Protein AF-A0A9Q3QAI9-F1 (afdb_monomer)

Foldseek 3Di:
DDCPPVVVVVVLVVVLVVVLCCCQVVDDVPQDPPRHSNPSVVCSVVSVLCQQQDQDPVPSDGVCCVPVVDRPDDPPDD

InterPro domains:
  IPR001584 Integrase, catalytic core [PS50994] (1-71)
  IPR012337 Ribonuclease H-like superfamily [SSF53098] (1-76)
  IPR036397 Ribonuclease H superfamily [G3DSA:3.30.420.10] (1-78)

Radius of gyration: 15.24 Å; Cα contacts (8 Å, |Δi|>4): 49; chains: 1; bounding box: 44×30×33 Å

Organism: NCBI:txid1389203

Sequence (78 a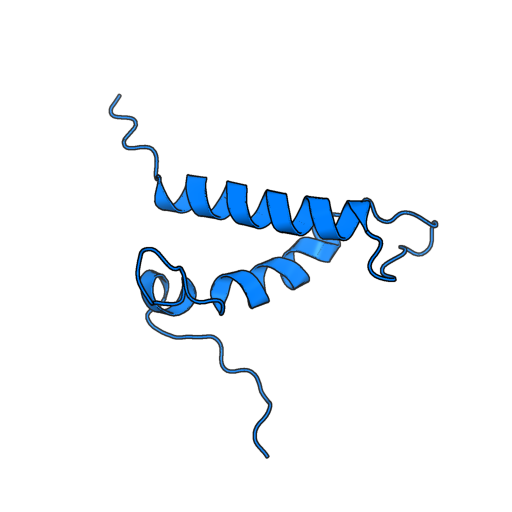a):
YHPQTDGLAERMIQTMEDILRRLCAYGMEYEDHEGNTHDWVTLLPAVQLPYNTSQHSATGKTPALVEKGCNPLFPVDT

pLDDT: mean 71.62, std 10.77, range [40.59, 86.62]

Nearest PDB structures (foldseek):
  7q5b-assembly1_B  TM=6.480E-01  e=2.933E-02  Saccharomyces cerevisiae S288C
  6rny-assembly1_O  TM=6.801E-01  e=1.514E-01  Human spumaretrovirus
  6rny-assembly1_P  TM=5.081E-01  e=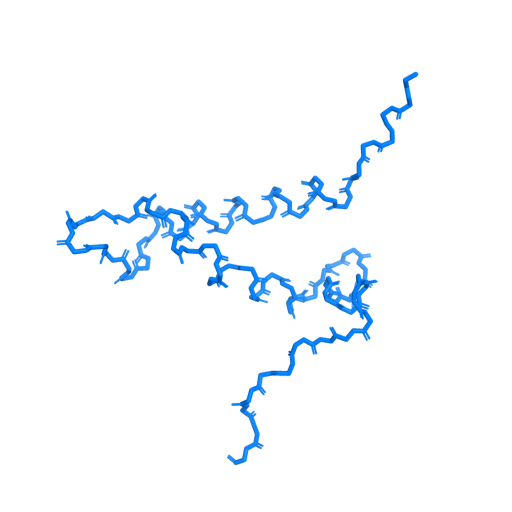1.436E+00  Human spumaretrovirus

Mean predicted aligned error: 10.52 Å

Structure (mmCIF, N/CA/C/O backbone):
data_AF-A0A9Q3QAI9-F1
#
_entry.id   AF-A0A9Q3QAI9-F1
#
loop_
_atom_site.group_PDB
_atom_site.id
_atom_site.type_symbol
_atom_site.label_atom_id
_atom_site.label_alt_id
_atom_site.label_comp_id
_atom_site.label_asym_id
_atom_site.label_entity_id
_atom_site.label_seq_id
_atom_site.pdbx_PDB_ins_code
_atom_site.Cartn_x
_atom_site.Cartn_y
_atom_site.Cartn_z
_atom_site.occupancy
_atom_site.B_iso_or_equiv
_atom_site.auth_seq_id
_atom_site.auth_comp_id
_atom_site.auth_asym_id
_atom_site.auth_atom_id
_atom_site.pdbx_PDB_model_num
ATOM 1 N N . TYR A 1 1 ? -25.670 8.478 -13.688 1.00 49.69 1 TYR A N 1
ATOM 2 C CA . TYR A 1 1 ? -24.237 8.171 -13.541 1.00 49.69 1 TYR A CA 1
ATOM 3 C C . TYR A 1 1 ? -23.853 8.639 -12.152 1.00 49.69 1 TYR A C 1
ATOM 5 O O . TYR A 1 1 ? -23.815 9.839 -11.922 1.00 49.69 1 TYR A O 1
ATOM 13 N N . HIS A 1 2 ? -23.766 7.720 -11.195 1.00 59.38 2 HIS A N 1
ATOM 14 C CA . HIS A 1 2 ? -23.403 8.028 -9.816 1.00 59.38 2 HIS A CA 1
ATOM 15 C C . HIS A 1 2 ? -21.964 7.537 -9.689 1.00 59.38 2 HIS A C 1
ATOM 17 O O . HIS A 1 2 ? -21.768 6.331 -9.533 1.00 59.38 2 HIS A O 1
ATOM 23 N N . PRO A 1 3 ? -20.953 8.400 -9.890 1.00 56.69 3 PRO A N 1
ATOM 24 C CA . PRO A 1 3 ? -19.586 8.031 -9.594 1.00 56.69 3 PRO A CA 1
ATOM 25 C C . PRO A 1 3 ? -19.489 8.030 -8.074 1.00 56.69 3 PRO A C 1
ATOM 27 O O . PRO A 1 3 ? -18.991 8.961 -7.453 1.00 56.69 3 PRO A O 1
ATOM 30 N N . GLN A 1 4 ? -20.041 6.993 -7.453 1.00 60.84 4 GLN A N 1
ATOM 31 C CA . GLN A 1 4 ? -19.564 6.594 -6.149 1.00 60.84 4 GLN A CA 1
ATOM 32 C C . GLN A 1 4 ? -18.211 5.959 -6.447 1.00 60.84 4 GLN A C 1
ATOM 34 O O . GLN A 1 4 ? -18.096 4.748 -6.614 1.00 60.84 4 GLN A O 1
ATOM 39 N N . THR A 1 5 ? -17.235 6.826 -6.722 1.00 59.97 5 THR A N 1
ATOM 40 C CA . THR A 1 5 ? -15.868 6.418 -6.970 1.00 59.97 5 THR A CA 1
ATOM 41 C C . THR A 1 5 ? -15.435 5.712 -5.706 1.00 59.97 5 THR A C 1
ATOM 43 O O . THR A 1 5 ? -15.676 6.198 -4.596 1.00 59.97 5 THR A O 1
ATOM 46 N N . ASP A 1 6 ? -14.943 4.496 -5.879 1.00 74.81 6 ASP A N 1
ATOM 47 C CA . ASP A 1 6 ? -14.538 3.652 -4.778 1.00 74.81 6 ASP A CA 1
ATOM 48 C C . ASP A 1 6 ? 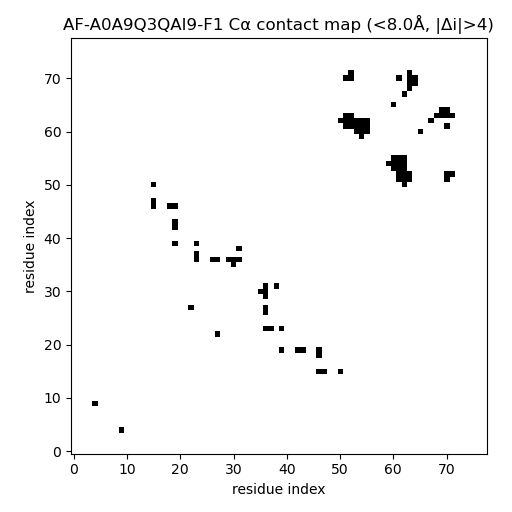-13.289 4.278 -4.140 1.00 74.81 6 ASP A C 1
ATOM 50 O O . ASP A 1 6 ? -12.154 3.986 -4.506 1.00 74.81 6 ASP A O 1
ATOM 54 N N . GLY A 1 7 ? -13.507 5.232 -3.230 1.00 76.62 7 GLY A N 1
ATOM 55 C CA . GLY A 1 7 ? -12.441 6.034 -2.627 1.00 76.62 7 GLY A CA 1
ATOM 56 C C . GLY A 1 7 ? -11.457 5.193 -1.815 1.00 76.62 7 GLY A C 1
ATOM 57 O O . GLY A 1 7 ? -10.326 5.615 -1.573 1.00 76.62 7 GLY A O 1
ATOM 58 N N . LEU A 1 8 ? -11.872 3.984 -1.425 1.00 74.56 8 LEU A N 1
ATOM 59 C CA . LEU A 1 8 ? -11.000 2.974 -0.839 1.00 74.56 8 LEU A CA 1
ATOM 60 C C . LEU A 1 8 ? -10.009 2.455 -1.884 1.00 74.56 8 LEU A C 1
ATOM 62 O O . LEU A 1 8 ? -8.802 2.547 -1.650 1.00 74.56 8 LEU A O 1
ATOM 66 N N . ALA A 1 9 ? -10.489 2.007 -3.047 1.00 78.12 9 ALA A N 1
ATOM 67 C CA . ALA A 1 9 ? -9.640 1.597 -4.159 1.00 78.12 9 ALA A CA 1
ATOM 68 C C . ALA A 1 9 ? -8.735 2.740 -4.644 1.00 78.12 9 ALA A C 1
ATOM 70 O O . ALA A 1 9 ? -7.540 2.532 -4.836 1.00 78.12 9 ALA A O 1
ATOM 71 N N . GLU A 1 10 ? -9.241 3.969 -4.766 1.00 83.75 10 GLU A N 1
ATOM 72 C CA . GLU A 1 10 ? -8.422 5.126 -5.166 1.00 83.75 10 GLU A CA 1
ATOM 73 C C . GLU A 1 10 ? -7.299 5.419 -4.167 1.00 83.75 10 GLU A C 1
ATOM 75 O O . GLU A 1 10 ? -6.175 5.760 -4.549 1.00 83.75 10 GLU A O 1
ATOM 80 N N . ARG A 1 11 ? -7.582 5.293 -2.865 1.00 83.31 11 ARG A N 1
ATOM 81 C CA . ARG A 1 11 ? -6.571 5.493 -1.824 1.00 83.31 11 ARG A CA 1
ATOM 82 C C . ARG A 1 11 ? -5.561 4.348 -1.798 1.00 83.31 11 ARG A C 1
ATOM 84 O O . ARG A 1 11 ? -4.378 4.592 -1.550 1.00 83.31 11 ARG A O 1
ATOM 91 N N . MET A 1 12 ? -6.014 3.126 -2.062 1.00 81.88 12 MET A N 1
ATOM 92 C CA . MET A 1 12 ? -5.166 1.947 -2.202 1.00 81.88 12 MET A CA 1
ATOM 93 C C . MET A 1 12 ? -4.192 2.098 -3.363 1.00 81.88 12 MET A C 1
ATOM 95 O O . MET A 1 12 ? -2.986 1.978 -3.151 1.00 81.88 12 MET A O 1
ATOM 99 N N . ILE A 1 13 ? -4.701 2.442 -4.545 1.00 84.44 13 ILE A N 1
ATOM 100 C CA . ILE A 1 13 ? -3.908 2.620 -5.763 1.00 84.44 13 ILE A CA 1
ATOM 101 C C . ILE A 1 13 ? -2.838 3.698 -5.546 1.00 84.44 13 ILE A C 1
ATOM 103 O O . ILE A 1 13 ? -1.656 3.405 -5.696 1.00 84.44 13 ILE A O 1
ATOM 107 N N . GLN A 1 14 ? -3.211 4.876 -5.030 1.00 86.62 14 GLN A N 1
ATOM 108 C CA . GLN A 1 14 ? -2.243 5.941 -4.726 1.00 86.62 14 GLN A CA 1
ATOM 109 C C . GLN A 1 14 ? -1.146 5.513 -3.739 1.00 86.62 14 GLN A C 1
ATOM 111 O O . GLN A 1 14 ? 0.005 5.923 -3.869 1.00 86.62 14 GLN A O 1
ATOM 116 N N . THR A 1 15 ? -1.487 4.706 -2.730 1.00 85.38 15 THR A N 1
ATOM 117 C CA . THR A 1 15 ? -0.499 4.246 -1.742 1.00 85.38 15 THR A CA 1
ATOM 118 C C . THR A 1 15 ? 0.460 3.227 -2.358 1.00 85.38 15 THR A C 1
ATOM 120 O O . THR A 1 15 ? 1.665 3.302 -2.131 1.00 85.38 15 THR A O 1
ATOM 123 N N . MET A 1 16 ? -0.058 2.290 -3.158 1.00 83.81 16 MET A N 1
ATOM 124 C CA . MET A 1 16 ? 0.765 1.317 -3.880 1.00 83.81 16 MET A CA 1
ATOM 125 C C . MET A 1 16 ? 1.689 2.000 -4.889 1.00 83.81 16 MET A C 1
ATOM 127 O O . MET A 1 16 ? 2.863 1.647 -4.963 1.00 83.81 16 MET A O 1
ATOM 131 N N . GLU A 1 17 ? 1.195 3.006 -5.612 1.00 86.25 17 GLU A N 1
ATOM 132 C CA . GLU A 1 17 ? 1.997 3.813 -6.534 1.00 86.25 17 GLU A CA 1
ATOM 133 C C . GLU A 1 17 ? 3.133 4.556 -5.821 1.00 86.25 17 GLU A C 1
ATOM 135 O O . GLU A 1 17 ? 4.256 4.559 -6.323 1.00 86.25 17 GLU A O 1
ATOM 140 N N . ASP A 1 18 ? 2.889 5.149 -4.645 1.00 86.50 18 ASP A N 1
ATOM 141 C CA . ASP A 1 18 ? 3.942 5.819 -3.863 1.00 86.50 18 ASP A CA 1
ATOM 142 C C . ASP A 1 18 ? 5.045 4.836 -3.442 1.00 86.50 18 ASP A C 1
ATOM 144 O O . ASP A 1 18 ? 6.233 5.134 -3.583 1.00 86.50 18 ASP A O 1
ATOM 148 N N . ILE A 1 19 ? 4.668 3.634 -2.991 1.00 83.06 19 ILE A N 1
ATOM 149 C CA . ILE A 1 19 ? 5.626 2.587 -2.617 1.00 83.06 19 ILE A CA 1
ATOM 150 C C . ILE A 1 19 ? 6.412 2.123 -3.850 1.00 83.06 19 ILE A C 1
ATOM 152 O O . ILE A 1 19 ? 7.640 2.107 -3.808 1.00 83.06 19 ILE A O 1
ATOM 156 N N . LEU A 1 20 ? 5.738 1.809 -4.961 1.00 82.25 20 LEU A N 1
ATOM 157 C CA . LEU A 1 20 ? 6.387 1.405 -6.214 1.00 82.25 20 LEU A CA 1
ATOM 158 C C . LEU A 1 20 ? 7.356 2.475 -6.718 1.00 82.25 20 LEU A C 1
ATOM 160 O O . LEU A 1 20 ? 8.473 2.155 -7.117 1.00 82.25 20 LEU A O 1
ATOM 164 N N . ARG A 1 21 ? 6.971 3.754 -6.647 1.00 83.88 21 ARG A N 1
ATOM 165 C CA . ARG A 1 21 ? 7.826 4.869 -7.059 1.00 83.88 21 ARG A CA 1
ATOM 166 C C . ARG A 1 21 ? 9.074 4.971 -6.196 1.00 83.88 21 ARG A C 1
ATOM 168 O O . ARG A 1 21 ? 10.146 5.218 -6.734 1.00 83.88 21 ARG A O 1
ATOM 175 N N . ARG A 1 22 ? 8.960 4.752 -4.883 1.00 80.19 22 ARG A N 1
ATOM 176 C CA . ARG A 1 22 ? 10.124 4.705 -3.986 1.00 80.19 22 ARG A CA 1
ATOM 177 C C . ARG A 1 22 ? 11.018 3.509 -4.286 1.00 80.19 22 ARG A C 1
ATOM 179 O O . ARG A 1 22 ? 12.224 3.687 -4.342 1.00 80.19 22 ARG A O 1
ATOM 186 N N . LEU A 1 23 ? 10.456 2.325 -4.513 1.00 75.88 23 LEU A N 1
ATOM 187 C CA . LEU A 1 23 ? 11.245 1.123 -4.812 1.00 75.88 23 LEU A CA 1
ATOM 188 C C . LEU A 1 23 ? 11.990 1.247 -6.146 1.00 75.88 23 LEU A C 1
ATOM 19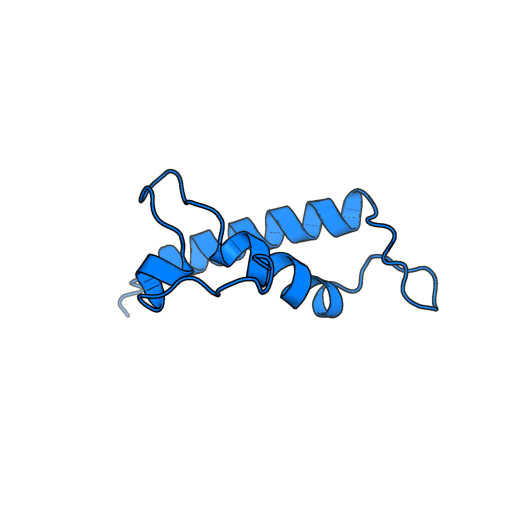0 O O . LEU A 1 23 ? 13.164 0.900 -6.225 1.00 75.88 23 LEU A O 1
ATOM 194 N N . CYS A 1 24 ? 11.324 1.806 -7.155 1.00 74.00 24 CYS A N 1
ATOM 195 C CA . CYS A 1 24 ? 11.884 2.063 -8.477 1.00 74.00 24 CYS A CA 1
ATOM 196 C C . CYS A 1 24 ? 12.934 3.193 -8.451 1.00 74.00 24 CYS A C 1
ATOM 198 O O . CYS A 1 24 ? 13.962 3.095 -9.111 1.00 74.00 24 CYS A O 1
ATOM 200 N N . ALA A 1 25 ? 12.721 4.252 -7.655 1.00 73.00 25 ALA A N 1
ATOM 201 C CA . ALA A 1 25 ? 13.640 5.393 -7.570 1.00 73.00 25 ALA A CA 1
ATOM 202 C C 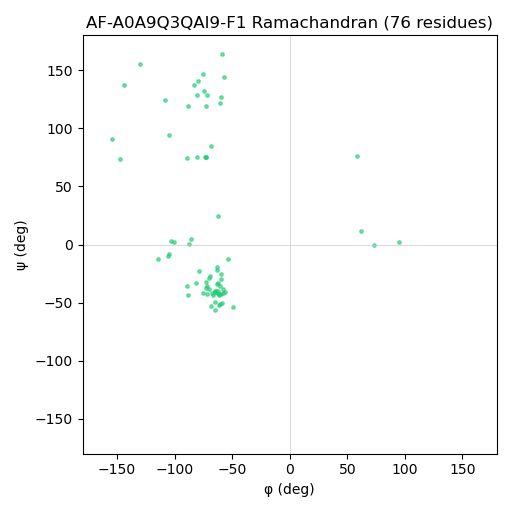. ALA A 1 25 ? 14.848 5.171 -6.645 1.00 73.00 25 ALA A C 1
ATOM 204 O O . ALA A 1 25 ? 15.909 5.736 -6.895 1.00 73.00 25 ALA A O 1
ATOM 205 N N . TYR A 1 26 ? 14.687 4.407 -5.562 1.00 64.19 26 TYR A N 1
ATOM 206 C CA . TYR A 1 26 ? 15.738 4.192 -4.561 1.00 64.19 26 TYR A CA 1
ATOM 207 C C . TYR A 1 26 ? 16.475 2.866 -4.715 1.00 64.19 26 TYR A C 1
ATOM 209 O O . TYR A 1 26 ? 17.370 2.608 -3.917 1.00 64.19 26 TYR A O 1
ATOM 217 N N . GLY A 1 27 ? 16.149 2.066 -5.736 1.00 59.44 27 GLY A N 1
ATOM 218 C CA . GLY A 1 27 ? 16.906 0.867 -6.066 1.00 59.44 27 GLY A CA 1
ATOM 219 C C . GLY A 1 27 ? 16.945 -0.111 -4.901 1.00 59.44 27 GLY A C 1
ATOM 220 O O . GLY A 1 27 ? 17.968 -0.265 -4.239 1.00 59.44 27 GLY A O 1
ATOM 221 N N . MET A 1 28 ? 15.842 -0.827 -4.672 1.00 53.50 28 MET A N 1
ATOM 222 C CA . MET A 1 28 ? 16.040 -2.188 -4.171 1.00 53.50 28 MET A CA 1
ATOM 223 C C . MET A 1 28 ? 16.921 -2.901 -5.201 1.00 53.50 28 MET A C 1
ATOM 225 O O . MET A 1 28 ? 16.764 -2.651 -6.394 1.00 53.50 28 MET A O 1
ATOM 229 N N . GLU A 1 29 ? 17.811 -3.783 -4.757 1.00 54.81 29 GLU A N 1
ATOM 230 C CA . GLU A 1 29 ? 18.738 -4.599 -5.566 1.00 54.81 29 GLU A CA 1
ATOM 231 C C . GLU A 1 29 ? 18.026 -5.575 -6.538 1.00 54.81 29 GLU A C 1
ATOM 233 O O . GLU A 1 29 ? 18.549 -6.624 -6.899 1.00 54.81 29 GLU A O 1
ATOM 238 N N . TYR A 1 30 ? 16.790 -5.266 -6.926 1.00 53.56 30 TYR A N 1
ATOM 239 C CA . TYR A 1 30 ? 16.005 -5.937 -7.938 1.00 53.56 30 TYR A CA 1
ATOM 240 C C . TYR A 1 30 ? 16.300 -5.283 -9.287 1.00 53.56 30 TYR A C 1
ATOM 242 O O . TYR A 1 30 ? 15.549 -4.462 -9.814 1.00 53.56 30 TYR A O 1
ATOM 250 N N . GLU A 1 31 ? 17.476 -5.608 -9.792 1.00 54.12 31 GLU A N 1
ATOM 251 C CA . GLU A 1 31 ? 17.853 -5.356 -11.166 1.00 54.12 31 GLU A CA 1
ATOM 252 C C . GLU A 1 31 ? 17.400 -6.585 -11.965 1.00 54.12 31 GLU A C 1
ATOM 254 O O . GLU A 1 31 ? 17.801 -7.709 -11.649 1.00 54.12 31 GLU A O 1
ATOM 259 N N . ASP A 1 32 ? 16.506 -6.412 -12.945 1.00 57.22 32 ASP A N 1
ATOM 260 C CA . ASP A 1 32 ? 16.246 -7.499 -13.895 1.00 57.22 32 ASP A CA 1
ATOM 261 C C . ASP A 1 32 ? 17.563 -7.879 -14.604 1.00 57.22 32 ASP A C 1
ATOM 263 O O . ASP A 1 32 ? 18.525 -7.107 -14.588 1.00 57.22 32 ASP A O 1
ATOM 267 N N . HIS A 1 33 ? 17.626 -9.044 -15.254 1.00 57.88 33 HIS A N 1
ATOM 268 C CA . HIS A 1 33 ? 18.825 -9.552 -15.940 1.00 57.88 33 HIS A CA 1
ATOM 269 C C . HIS A 1 33 ? 19.434 -8.554 -16.961 1.00 57.88 33 HIS A C 1
ATOM 271 O O . HIS A 1 33 ? 20.555 -8.749 -17.437 1.00 57.88 33 HIS A O 1
ATOM 277 N N . GLU A 1 34 ? 18.696 -7.492 -17.297 1.00 59.97 34 GLU A N 1
ATOM 278 C CA . GLU A 1 34 ? 19.055 -6.412 -18.211 1.00 59.97 34 GLU A CA 1
ATOM 279 C C . GLU A 1 34 ? 19.470 -5.075 -17.555 1.00 59.97 34 GLU A C 1
ATOM 281 O O . GLU A 1 34 ? 19.733 -4.114 -18.277 1.00 59.97 34 GLU A O 1
ATOM 286 N N . GLY A 1 35 ? 19.557 -4.961 -16.225 1.00 58.09 35 GLY A N 1
ATOM 287 C CA . GLY A 1 35 ? 20.033 -3.716 -15.597 1.00 58.09 35 GLY A CA 1
ATOM 288 C C . GLY A 1 35 ? 18.937 -2.733 -15.158 1.00 58.09 35 GLY A C 1
ATOM 289 O O . GLY A 1 35 ? 19.236 -1.624 -14.722 1.00 58.09 35 GLY A O 1
ATOM 290 N N . ASN A 1 36 ? 17.658 -3.089 -15.324 1.00 56.94 36 ASN A N 1
ATOM 291 C CA . ASN A 1 36 ? 16.544 -2.146 -15.206 1.00 56.94 36 ASN A CA 1
ATOM 292 C C . ASN A 1 36 ? 15.722 -2.370 -13.927 1.00 56.94 36 ASN A C 1
ATOM 294 O O . ASN A 1 36 ? 15.146 -3.435 -13.724 1.00 56.94 36 ASN A O 1
ATOM 298 N N . THR A 1 37 ? 15.574 -1.320 -13.115 1.00 58.16 37 THR A N 1
ATOM 299 C CA . THR A 1 37 ? 14.724 -1.286 -11.902 1.00 58.16 37 THR A CA 1
ATOM 300 C C . THR A 1 37 ? 13.256 -0.927 -12.209 1.00 58.16 37 THR A C 1
ATOM 302 O O . THR A 1 37 ? 12.441 -0.727 -11.310 1.00 58.16 37 THR A O 1
ATOM 305 N N . HIS A 1 38 ? 12.900 -0.791 -13.492 1.00 62.41 38 HIS A N 1
ATOM 306 C CA . HIS A 1 38 ? 11.610 -0.255 -13.947 1.00 62.41 38 HIS A CA 1
ATOM 307 C C . HIS A 1 38 ? 10.492 -1.301 -14.070 1.00 62.41 38 HIS A C 1
ATOM 309 O O . HIS A 1 38 ? 9.372 -0.952 -14.460 1.00 62.41 38 HIS A O 1
ATOM 315 N N . ASP A 1 39 ? 10.762 -2.568 -13.749 1.00 72.38 39 ASP A N 1
ATOM 316 C CA . ASP A 1 39 ? 9.781 -3.638 -13.893 1.00 72.38 39 ASP A CA 1
ATOM 317 C C . ASP A 1 39 ? 8.792 -3.657 -12.717 1.00 72.38 39 ASP A C 1
ATOM 319 O O . ASP A 1 39 ? 8.848 -4.458 -11.788 1.00 72.38 39 ASP A O 1
ATOM 323 N N . TRP A 1 40 ? 7.863 -2.704 -12.732 1.00 75.12 40 TRP A N 1
ATOM 324 C CA . TRP A 1 40 ? 6.844 -2.558 -11.693 1.00 75.12 40 TRP A CA 1
ATOM 325 C C . TRP A 1 40 ? 5.948 -3.799 -11.564 1.00 75.12 40 TRP A C 1
ATOM 327 O O . TRP A 1 40 ? 5.412 -4.040 -10.484 1.00 75.12 40 TRP A O 1
ATOM 337 N N . VAL A 1 41 ? 5.806 -4.600 -12.628 1.00 79.81 41 VAL A N 1
ATOM 338 C CA . VAL A 1 41 ? 4.977 -5.814 -12.641 1.00 79.81 41 VAL A CA 1
ATOM 339 C C . VAL A 1 41 ? 5.565 -6.884 -11.724 1.00 79.81 41 VAL A C 1
ATOM 341 O O . VAL A 1 41 ? 4.824 -7.503 -10.960 1.00 79.81 41 VAL A O 1
ATOM 344 N N . THR A 1 42 ? 6.887 -7.067 -11.735 1.00 77.19 42 THR A N 1
ATOM 345 C CA . THR A 1 42 ? 7.569 -7.985 -10.804 1.00 77.19 42 THR A CA 1
ATOM 346 C C . THR A 1 42 ? 7.561 -7.477 -9.358 1.00 77.19 42 THR A C 1
ATOM 348 O O . THR A 1 42 ? 7.501 -8.276 -8.422 1.00 77.19 42 THR A O 1
ATOM 351 N N . LEU A 1 43 ? 7.530 -6.155 -9.156 1.00 77.19 43 LEU A N 1
ATOM 352 C CA . LEU A 1 43 ? 7.474 -5.525 -7.83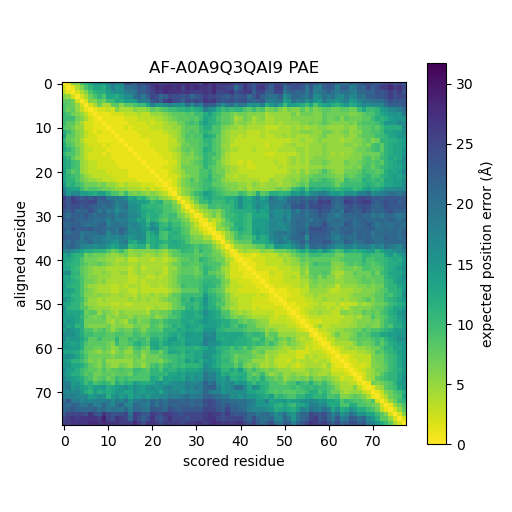1 1.00 77.19 43 LEU A CA 1
ATOM 353 C C . LEU A 1 43 ? 6.069 -5.524 -7.207 1.00 77.19 43 LEU A C 1
ATOM 355 O O . LEU A 1 43 ? 5.946 -5.452 -5.983 1.00 77.19 43 LEU A O 1
ATOM 359 N N . LEU A 1 44 ? 5.003 -5.631 -8.007 1.00 81.25 44 LEU A N 1
ATOM 360 C CA . LEU A 1 44 ? 3.616 -5.661 -7.523 1.00 81.25 44 LEU A CA 1
ATOM 361 C C . LEU A 1 44 ? 3.379 -6.656 -6.374 1.00 81.25 44 LEU A C 1
ATOM 363 O O . LEU A 1 44 ? 2.883 -6.221 -5.333 1.00 81.25 44 LEU A O 1
ATOM 367 N N . PRO A 1 45 ? 3.718 -7.957 -6.488 1.00 79.94 45 PRO A N 1
ATOM 368 C CA . PRO A 1 45 ? 3.517 -8.898 -5.386 1.00 79.94 45 PRO A CA 1
ATOM 369 C C . PRO A 1 45 ? 4.342 -8.536 -4.141 1.00 79.94 45 PRO A C 1
ATOM 371 O O . PRO A 1 45 ? 3.859 -8.714 -3.020 1.00 79.94 45 PRO A O 1
ATOM 374 N N . ALA A 1 46 ? 5.539 -7.963 -4.320 1.00 76.38 46 ALA A N 1
ATOM 375 C CA . ALA A 1 46 ? 6.392 -7.506 -3.223 1.00 76.38 46 ALA A CA 1
ATOM 376 C C . ALA A 1 46 ? 5.822 -6.277 -2.490 1.00 76.38 46 ALA A C 1
ATOM 378 O O . ALA A 1 46 ? 6.071 -6.118 -1.299 1.00 76.38 46 ALA A O 1
ATOM 379 N N . VAL A 1 47 ? 5.025 -5.436 -3.160 1.00 82.12 47 VAL A N 1
ATOM 380 C CA . VAL A 1 47 ? 4.335 -4.273 -2.562 1.00 82.12 47 VAL A CA 1
ATOM 381 C C . VAL A 1 47 ? 2.957 -4.631 -2.009 1.00 82.12 47 VAL A C 1
ATOM 383 O O . VAL A 1 47 ? 2.530 -4.106 -0.979 1.00 82.12 47 VAL A O 1
ATOM 386 N N . GLN A 1 48 ? 2.245 -5.539 -2.669 1.00 83.69 48 GLN A N 1
ATOM 387 C CA . GLN A 1 48 ? 0.871 -5.881 -2.324 1.00 83.69 48 GLN A CA 1
ATOM 388 C C . GLN A 1 48 ? 0.763 -6.541 -0.949 1.00 83.69 48 GLN A C 1
ATOM 390 O O . GLN A 1 48 ? -0.163 -6.246 -0.192 1.00 83.69 48 GLN A O 1
ATOM 395 N N . LEU A 1 49 ? 1.705 -7.420 -0.611 1.00 77.88 49 LEU A N 1
ATOM 396 C CA . LEU A 1 49 ? 1.730 -8.098 0.679 1.00 77.88 49 LEU A CA 1
ATOM 397 C C . LEU A 1 49 ? 1.944 -7.129 1.859 1.00 77.88 49 LEU A C 1
ATOM 399 O O . LEU A 1 49 ? 1.060 -7.088 2.717 1.00 77.88 49 LEU A O 1
ATOM 403 N N . PRO A 1 50 ? 3.016 -6.306 1.905 1.00 78.38 50 PRO A N 1
ATOM 404 C CA . PRO A 1 50 ? 3.225 -5.358 2.997 1.00 78.38 50 PRO A CA 1
ATOM 405 C C . PRO A 1 50 ? 2.119 -4.306 3.078 1.00 78.38 50 PRO A C 1
ATOM 407 O O . PRO A 1 50 ? 1.739 -3.925 4.182 1.00 78.38 50 PRO A O 1
ATOM 410 N N . TYR A 1 51 ? 1.546 -3.878 1.947 1.00 81.88 51 TYR A N 1
ATOM 411 C CA . TYR A 1 51 ? 0.377 -2.999 1.953 1.00 81.88 51 TYR A CA 1
ATOM 412 C C . TYR A 1 51 ? -0.822 -3.662 2.652 1.00 81.88 51 TYR A C 1
ATOM 414 O O . TYR A 1 51 ? -1.380 -3.107 3.596 1.00 81.88 51 TYR A O 1
ATOM 422 N N . ASN A 1 52 ? -1.172 -4.888 2.252 1.00 81.19 52 ASN A N 1
ATOM 423 C CA . ASN A 1 52 ? -2.312 -5.628 2.801 1.00 81.19 52 ASN A CA 1
ATOM 424 C C . ASN A 1 52 ? -2.175 -5.963 4.293 1.00 81.19 52 ASN A C 1
ATOM 426 O O . ASN A 1 52 ? -3.186 -6.211 4.955 1.00 81.19 52 ASN A O 1
ATOM 430 N N . THR A 1 53 ? -0.952 -5.977 4.819 1.00 77.31 53 THR A N 1
ATOM 431 C CA . THR A 1 53 ? -0.643 -6.306 6.218 1.00 77.31 53 THR A CA 1
ATOM 432 C C . THR A 1 53 ? -0.296 -5.087 7.064 1.00 77.31 53 THR A C 1
ATOM 434 O O . THR A 1 53 ? -0.165 -5.217 8.279 1.00 77.31 53 THR A O 1
ATOM 437 N N . SER A 1 54 ? -0.149 -3.908 6.459 1.00 80.38 54 SER A N 1
ATOM 438 C CA . SER A 1 54 ? 0.129 -2.668 7.181 1.00 80.38 54 SER A CA 1
ATOM 439 C C . SER A 1 54 ? -1.162 -2.063 7.724 1.00 80.38 54 SER A C 1
ATOM 441 O O . SER A 1 54 ? -2.192 -2.044 7.052 1.00 80.38 54 SER A O 1
ATOM 443 N N . GLN A 1 55 ? -1.141 -1.581 8.966 1.00 79.75 55 GLN A N 1
ATOM 444 C CA . GLN A 1 55 ? -2.302 -0.909 9.543 1.00 79.75 55 GLN A CA 1
ATOM 445 C C . GLN A 1 55 ? -2.496 0.465 8.905 1.00 79.75 55 GLN A C 1
ATOM 447 O O . GLN A 1 55 ? -1.594 1.301 8.892 1.00 79.75 55 GLN A O 1
ATOM 452 N N . HIS A 1 56 ? -3.717 0.730 8.445 1.00 78.19 56 HIS A N 1
ATOM 453 C CA . HIS A 1 56 ? -4.087 2.059 7.987 1.00 78.19 56 HIS A CA 1
ATOM 454 C C . HIS A 1 56 ? -4.427 2.952 9.176 1.00 78.19 56 HIS A C 1
ATOM 456 O O . HIS A 1 56 ? -5.285 2.621 9.991 1.00 78.19 56 HIS A O 1
ATOM 462 N N . SER A 1 57 ? -3.811 4.132 9.234 1.00 74.31 57 SER A N 1
ATOM 463 C CA . SER A 1 57 ? -4.037 5.120 10.298 1.00 74.31 57 SER A CA 1
ATOM 464 C C . SER A 1 57 ? -5.493 5.588 10.403 1.00 74.31 57 SER A C 1
ATOM 466 O O . SER A 1 57 ? -5.953 5.911 11.492 1.00 74.31 57 SER A O 1
ATOM 468 N N . ALA A 1 58 ? -6.233 5.589 9.290 1.00 71.25 58 ALA A N 1
ATOM 469 C CA . ALA A 1 58 ? -7.638 5.994 9.254 1.00 71.25 58 ALA A CA 1
ATOM 470 C C . ALA A 1 58 ? -8.594 4.967 9.890 1.00 71.25 58 ALA A C 1
ATOM 472 O O . ALA A 1 58 ? -9.616 5.350 10.450 1.00 71.25 58 ALA A O 1
ATOM 473 N N . THR A 1 59 ? -8.287 3.670 9.796 1.00 69.81 59 THR A N 1
ATOM 474 C CA . THR A 1 59 ? -9.178 2.582 10.246 1.00 69.81 59 THR A CA 1
ATOM 475 C C . THR A 1 59 ? -8.618 1.787 11.423 1.00 69.81 59 THR A C 1
ATOM 477 O O . THR A 1 59 ? -9.343 0.987 12.013 1.00 69.81 59 THR A O 1
ATOM 480 N N . GLY A 1 60 ? -7.337 1.963 11.762 1.00 76.56 60 GLY A N 1
ATOM 481 C CA . GLY A 1 60 ? -6.627 1.176 12.777 1.00 76.56 60 GLY A CA 1
ATOM 482 C C . GLY A 1 60 ? -6.534 -0.317 12.440 1.00 76.56 60 GLY A C 1
ATOM 483 O O . GLY A 1 60 ? -6.204 -1.132 13.299 1.00 76.56 60 GLY A O 1
ATOM 484 N N . LYS A 1 61 ? -6.867 -0.697 11.204 1.00 74.38 61 LYS A N 1
ATOM 485 C CA . LYS A 1 61 ? -6.953 -2.080 10.735 1.00 74.38 61 LYS 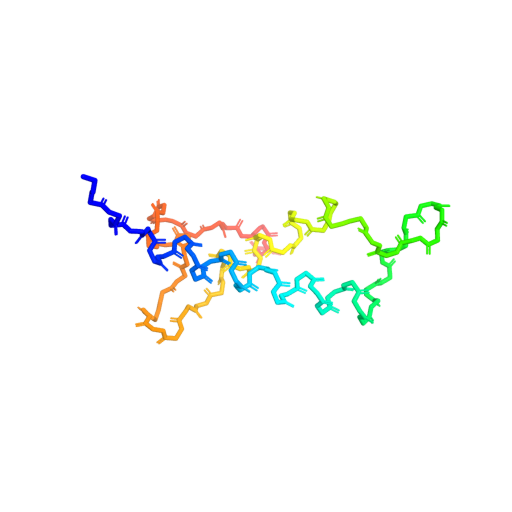A CA 1
ATOM 486 C C . LYS A 1 61 ? -6.164 -2.231 9.445 1.00 74.38 61 LYS A C 1
ATOM 488 O O . LYS A 1 61 ? -5.939 -1.270 8.711 1.00 74.38 61 LYS A O 1
ATOM 493 N N . THR A 1 62 ? -5.728 -3.451 9.192 1.00 80.00 62 THR A N 1
ATOM 494 C CA . THR A 1 62 ? -5.083 -3.836 7.940 1.00 80.00 62 THR A CA 1
ATOM 495 C C . THR A 1 62 ? -6.126 -3.959 6.823 1.00 80.00 62 THR A C 1
ATOM 497 O O . THR A 1 62 ? -7.254 -4.385 7.098 1.00 80.00 62 THR A O 1
ATOM 500 N N . PRO A 1 63 ? -5.786 -3.634 5.564 1.00 78.12 63 PRO A N 1
ATOM 501 C CA . PRO A 1 63 ? -6.697 -3.775 4.431 1.00 78.12 63 PRO A CA 1
ATOM 502 C C . PRO A 1 63 ? -7.211 -5.206 4.302 1.00 78.12 63 PRO A C 1
ATOM 504 O O . PRO A 1 63 ? -8.406 -5.414 4.133 1.00 78.12 63 PRO A O 1
ATOM 507 N N . ALA A 1 64 ? -6.342 -6.205 4.499 1.00 76.06 64 ALA A N 1
ATOM 508 C CA . ALA A 1 64 ? -6.739 -7.610 4.449 1.00 76.06 64 ALA A CA 1
ATOM 509 C C . ALA A 1 64 ? -7.797 -7.971 5.507 1.00 76.06 64 ALA A C 1
ATOM 511 O O . ALA A 1 64 ? -8.710 -8.746 5.227 1.00 76.06 64 ALA A O 1
ATOM 512 N N . LEU A 1 65 ? -7.734 -7.369 6.697 1.00 77.00 65 LEU A N 1
ATOM 513 C CA . LEU A 1 65 ? -8.732 -7.586 7.742 1.00 77.00 65 LEU A CA 1
ATOM 514 C C . LEU A 1 65 ? -10.067 -6.912 7.412 1.00 77.00 65 LEU A C 1
ATOM 516 O O . LEU A 1 65 ? -11.116 -7.463 7.731 1.00 77.00 65 LEU A O 1
ATOM 520 N N . VAL A 1 66 ? -10.040 -5.728 6.799 1.00 75.19 66 VAL A N 1
ATOM 521 C CA . VAL A 1 66 ? -11.258 -4.984 6.444 1.00 75.19 66 VAL A CA 1
ATOM 522 C C . VAL A 1 66 ? -11.952 -5.599 5.229 1.00 75.19 66 VAL A C 1
ATOM 524 O O . VAL A 1 66 ? -13.170 -5.736 5.237 1.00 75.19 66 VAL A O 1
ATOM 527 N N . GLU A 1 67 ? -11.185 -6.003 4.219 1.00 73.25 67 GLU A N 1
ATOM 528 C CA . GLU A 1 67 ? -11.713 -6.495 2.942 1.00 73.25 67 GLU A CA 1
ATOM 529 C C . GLU A 1 67 ? -11.980 -8.001 2.946 1.00 73.25 67 GLU A C 1
ATOM 531 O O . GLU A 1 67 ? -13.007 -8.460 2.454 1.00 73.25 67 GLU A O 1
ATOM 536 N N . LYS A 1 68 ? -11.051 -8.793 3.496 1.00 71.00 68 LYS A N 1
ATOM 537 C CA . LYS A 1 68 ? -11.116 -10.265 3.462 1.00 71.00 68 LYS A CA 1
ATOM 538 C C . LYS A 1 68 ? -11.498 -10.883 4.804 1.00 71.00 68 LYS A C 1
ATOM 540 O O . LYS A 1 68 ? -11.726 -12.086 4.866 1.00 71.00 68 LYS A O 1
ATOM 545 N N . GLY A 1 69 ? -11.541 -10.098 5.882 1.00 74.00 69 GLY A N 1
ATOM 546 C CA . GLY A 1 69 ? -11.819 -10.595 7.234 1.00 74.00 69 GLY A CA 1
ATOM 547 C C . GLY A 1 69 ? -10.671 -11.389 7.870 1.00 74.00 69 GLY A C 1
ATOM 548 O O . GLY A 1 69 ? -10.798 -11.825 9.013 1.00 74.00 69 GLY A O 1
ATOM 549 N N . CYS A 1 70 ? -9.546 -11.577 7.172 1.00 69.12 70 CYS A N 1
ATOM 550 C CA . CYS A 1 70 ? -8.386 -12.333 7.645 1.00 69.12 70 CYS A CA 1
ATOM 551 C C . CYS A 1 70 ? -7.089 -11.688 7.146 1.00 69.12 70 CYS A C 1
ATOM 553 O O . CYS A 1 70 ? -6.979 -11.334 5.972 1.00 69.12 70 CYS A O 1
ATOM 555 N N . ASN A 1 71 ? -6.083 -11.589 8.017 1.00 67.69 71 ASN 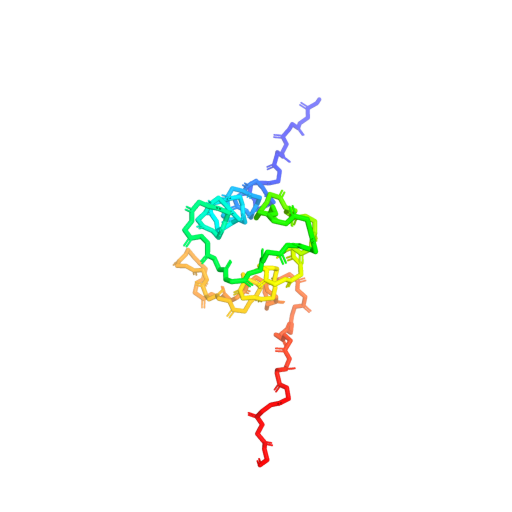A N 1
ATOM 556 C CA . ASN A 1 71 ? -4.732 -11.231 7.588 1.00 67.69 71 ASN A CA 1
ATOM 557 C C . ASN A 1 71 ? -4.023 -12.452 6.995 1.00 67.69 71 ASN A C 1
ATOM 559 O O . ASN A 1 71 ? -4.172 -13.548 7.542 1.00 67.69 71 ASN A O 1
ATOM 563 N N . PRO A 1 72 ? -3.239 -12.286 5.914 1.00 65.56 72 PRO A N 1
ATOM 564 C CA . PRO A 1 72 ? -2.378 -13.358 5.445 1.00 65.56 72 PRO A CA 1
ATOM 565 C C . PRO A 1 72 ? -1.390 -13.709 6.565 1.00 65.56 72 PRO A C 1
ATOM 567 O O . PRO A 1 72 ? -0.672 -12.846 7.070 1.00 65.56 72 PRO A O 1
ATOM 570 N N . LEU A 1 73 ? -1.415 -14.971 6.994 1.00 63.84 73 LEU A N 1
ATOM 571 C CA . LEU A 1 73 ? -0.469 -15.507 7.964 1.00 63.84 73 LEU A CA 1
ATOM 572 C C . LEU A 1 73 ? 0.879 -15.651 7.257 1.00 63.84 73 LEU A C 1
ATOM 574 O O . LEU A 1 73 ? 0.985 -16.377 6.268 1.00 63.84 73 LEU A O 1
ATOM 578 N N . PHE A 1 74 ? 1.902 -14.958 7.747 1.00 58.62 74 PHE A N 1
ATOM 579 C CA . PHE A 1 74 ? 3.269 -15.247 7.336 1.00 58.62 74 PHE A CA 1
ATOM 580 C C . PHE A 1 74 ? 3.703 -16.547 8.024 1.00 58.62 74 PHE A C 1
ATOM 582 O O . PHE A 1 74 ? 3.499 -16.672 9.234 1.00 58.62 74 PHE A O 1
ATOM 589 N N . PRO A 1 75 ? 4.294 -17.517 7.305 1.00 59.59 75 PRO A N 1
ATOM 590 C CA . PRO A 1 75 ? 4.905 -18.684 7.924 1.00 59.59 75 PRO A CA 1
ATOM 591 C C . PRO A 1 75 ? 6.216 -18.263 8.600 1.00 59.59 75 PRO A C 1
ATOM 593 O O . PRO A 1 75 ? 7.300 -18.4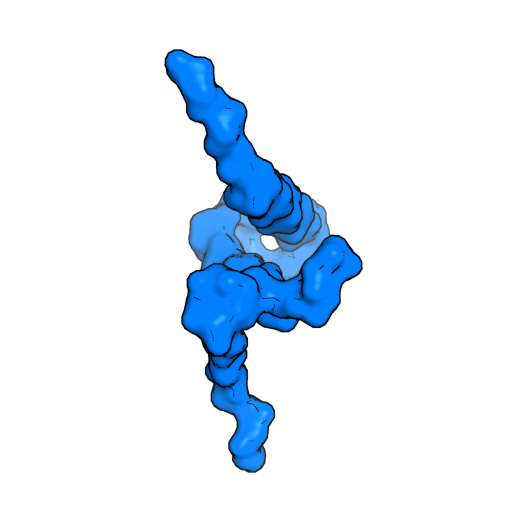75 8.069 1.00 59.59 75 PRO A O 1
ATOM 596 N N . VAL A 1 76 ? 6.121 -17.605 9.752 1.00 64.50 76 VAL A N 1
ATOM 597 C CA . VAL A 1 76 ? 7.253 -17.404 10.661 1.00 64.50 76 VAL A CA 1
ATOM 598 C C . VAL A 1 76 ? 6.751 -17.384 12.101 1.00 64.50 76 VAL A C 1
ATOM 600 O O . VAL A 1 76 ? 6.645 -16.346 12.740 1.00 64.50 76 VAL A O 1
ATOM 603 N N . ASP A 1 77 ? 6.396 -18.572 12.582 1.00 51.09 77 ASP A N 1
ATOM 604 C CA . ASP A 1 77 ? 6.549 -18.934 13.992 1.00 51.09 77 ASP A CA 1
ATOM 605 C C . ASP A 1 77 ? 6.680 -20.467 14.087 1.00 51.09 77 ASP A C 1
ATOM 607 O O . ASP A 1 77 ? 5.698 -21.212 14.084 1.00 51.09 77 ASP A O 1
ATOM 611 N N . THR A 1 78 ? 7.920 -20.955 14.041 1.00 40.59 78 THR A N 1
ATOM 612 C CA . THR A 1 78 ? 8.380 -22.214 14.652 1.00 40.59 78 THR A CA 1
ATOM 613 C C . THR A 1 78 ? 9.827 -22.012 15.068 1.00 40.59 78 THR A C 1
ATOM 615 O O . THR A 1 78 ? 10.578 -21.419 14.259 1.00 40.59 78 THR A O 1
#

Solvent-accessible surface area (backbone atoms only — not comparable to full-atom values): 4924 Å² total; per-residue (Å²): 137,80,83,76,65,58,61,64,58,56,52,48,51,54,52,52,50,54,52,51,50,48,45,47,73,67,56,58,94,60,53,47,102,82,73,46,50,78,57,58,76,77,44,43,67,71,49,50,54,60,54,35,67,36,66,37,87,91,72,75,41,25,53,25,41,75,76,68,69,47,64,85,79,73,98,77,88,131

Secondary structure (DSSP, 8-state):
------HHHHHHHHHHHHHHHHHHHHT-S---TTS-S--HHHHHHHHHHHHHHSPBTTTTB-HHHHHTSSPPPPS---